Protein AF-A0A537CEW8-F1 (afdb_monomer_lite)

Sequence (59 aa):
MRGSDHDKRFREFEITSSGIKIESAFSNYEGIISGSPRKVASEKFMEMFRGASEKQKKA

Secondary structure (DSSP, 8-state):
-TTS----S-EEEEEETTEEEEEEE-TTEE-GGGTS-EE-HHHHHHHHHHHHHHHHH--

Radius of gyration: 17.58 Å; chains: 1; bounding box: 37×36×45 Å

pLDDT: mean 86.46, std 13.33, range [53.47, 98.12]

Foldseek 3Di:
DVPDDDDPFDWDWDQDPVGIDTHDGPPQWDPVVVVDIDGDVVVVVVVVVVVVVVVVVVD

Structure (mmCIF, N/CA/C/O backbone):
data_AF-A0A537CEW8-F1
#
_entry.id   AF-A0A537CEW8-F1
#
loop_
_atom_site.group_PDB
_atom_site.id
_atom_site.type_symbol
_atom_site.label_atom_id
_atom_site.label_alt_id
_atom_site.label_comp_id
_atom_site.label_asym_id
_atom_site.label_entity_id
_atom_site.label_seq_id
_atom_site.pdbx_PDB_ins_code
_atom_site.Cartn_x
_atom_site.Cartn_y
_atom_site.Cartn_z
_atom_site.occupancy
_atom_site.B_iso_or_equiv
_atom_site.auth_seq_id
_atom_site.auth_comp_id
_atom_site.auth_asym_id
_atom_site.auth_atom_id
_atom_site.pdbx_PDB_model_num
ATOM 1 N N . MET A 1 1 ? 11.450 -2.794 -13.067 1.00 87.38 1 MET A N 1
ATOM 2 C CA . MET A 1 1 ? 11.720 -3.901 -14.010 1.00 87.38 1 MET A CA 1
ATOM 3 C C . MET A 1 1 ? 12.598 -3.362 -15.126 1.00 87.38 1 MET A C 1
ATOM 5 O O . MET A 1 1 ? 12.419 -2.212 -15.507 1.00 87.38 1 MET A O 1
ATOM 9 N N . ARG A 1 2 ? 13.592 -4.120 -15.605 1.00 94.62 2 ARG A N 1
ATOM 10 C CA . ARG A 1 2 ? 14.444 -3.636 -16.704 1.00 94.62 2 ARG A CA 1
ATOM 11 C C . ARG A 1 2 ? 13.561 -3.410 -17.940 1.00 94.62 2 ARG A C 1
ATOM 13 O O . ARG A 1 2 ? 12.904 -4.346 -18.373 1.00 94.62 2 ARG A O 1
ATOM 20 N N . GLY A 1 3 ? 13.524 -2.181 -18.458 1.00 95.75 3 GLY A N 1
ATOM 21 C CA . GLY A 1 3 ? 12.789 -1.833 -19.681 1.00 95.75 3 GLY A CA 1
ATOM 22 C C . GLY A 1 3 ? 11.297 -1.499 -19.531 1.00 95.75 3 GLY A C 1
ATOM 23 O O . GLY A 1 3 ? 10.654 -1.269 -20.547 1.00 95.75 3 GLY A O 1
ATOM 24 N N . SER A 1 4 ? 10.734 -1.435 -18.318 1.00 96.25 4 SER A N 1
ATOM 2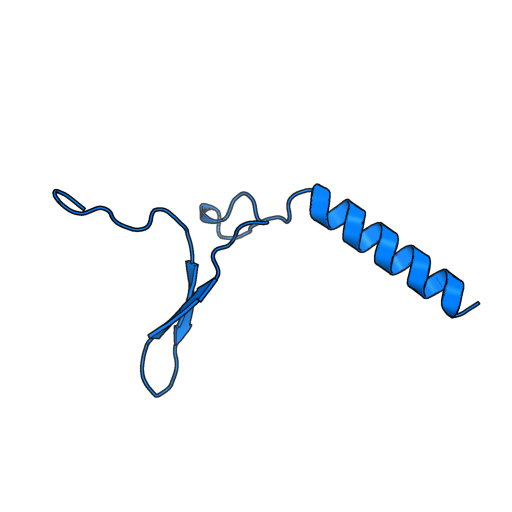5 C CA . SER A 1 4 ? 9.352 -0.973 -18.108 1.00 96.25 4 SER A CA 1
ATOM 26 C C . SER A 1 4 ? 9.255 0.045 -16.972 1.00 96.25 4 SER A C 1
ATOM 28 O O . SER A 1 4 ? 9.976 -0.056 -15.972 1.00 96.25 4 SER A O 1
ATOM 30 N N . ASP A 1 5 ? 8.341 1.007 -17.106 1.00 95.88 5 ASP A N 1
ATOM 31 C CA . ASP A 1 5 ? 7.986 1.910 -16.011 1.00 95.88 5 ASP A CA 1
ATOM 32 C C . ASP A 1 5 ? 7.036 1.186 -15.054 1.00 95.88 5 ASP A C 1
ATOM 34 O O . ASP A 1 5 ? 5.835 1.071 -15.290 1.00 95.88 5 ASP A O 1
ATOM 38 N N . HIS A 1 6 ? 7.607 0.579 -14.018 1.00 96.56 6 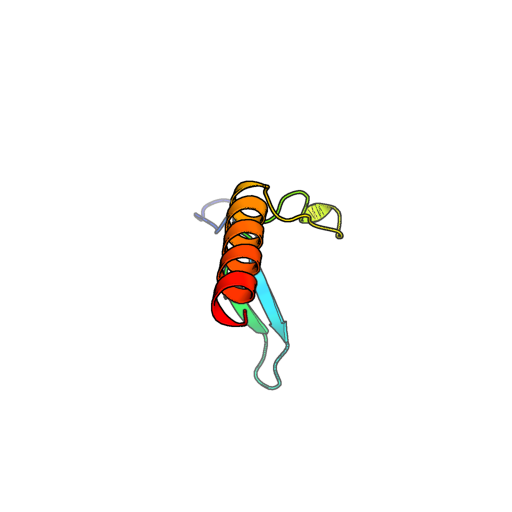HIS A N 1
ATOM 39 C CA . HIS A 1 6 ? 6.832 -0.156 -13.028 1.00 96.56 6 HIS A CA 1
ATOM 40 C C . HIS A 1 6 ? 6.395 0.764 -11.892 1.00 96.56 6 HIS A C 1
ATOM 42 O O . HIS A 1 6 ? 7.146 1.650 -11.474 1.00 96.56 6 HIS A O 1
ATOM 48 N N . ASP A 1 7 ? 5.217 0.492 -11.328 1.00 96.19 7 ASP A N 1
ATOM 49 C CA . ASP A 1 7 ? 4.764 1.193 -10.130 1.00 96.19 7 ASP A CA 1
ATOM 50 C C . ASP A 1 7 ? 5.773 0.976 -8.987 1.00 96.19 7 ASP A C 1
ATOM 52 O O . ASP A 1 7 ? 6.267 -0.134 -8.759 1.00 96.19 7 ASP A O 1
ATOM 56 N N . LYS A 1 8 ? 6.107 2.068 -8.301 1.00 95.31 8 LYS A N 1
ATOM 57 C CA . LYS A 1 8 ? 7.096 2.116 -7.213 1.00 95.31 8 LYS A CA 1
ATOM 58 C C . LYS A 1 8 ? 6.435 2.171 -5.837 1.00 95.31 8 LYS A C 1
ATOM 60 O O . LYS A 1 8 ? 7.130 2.206 -4.826 1.00 95.31 8 LYS A O 1
ATOM 65 N N . ARG A 1 9 ? 5.103 2.239 -5.787 1.00 96.25 9 ARG A N 1
ATOM 66 C CA . ARG A 1 9 ? 4.339 2.348 -4.543 1.00 96.25 9 ARG A CA 1
ATOM 67 C C . ARG A 1 9 ? 4.107 0.982 -3.910 1.00 96.25 9 ARG A C 1
ATOM 69 O O . ARG A 1 9 ? 3.880 -0.004 -4.606 1.00 96.25 9 ARG A O 1
ATOM 76 N N . PHE A 1 10 ? 4.053 0.964 -2.582 1.00 96.00 10 PHE A N 1
ATOM 77 C CA . PHE A 1 10 ? 3.494 -0.158 -1.834 1.00 96.00 10 PHE A CA 1
ATOM 78 C C . PHE A 1 10 ? 1.976 -0.048 -1.837 1.00 96.00 10 PHE A C 1
ATOM 80 O O . PHE A 1 10 ? 1.433 0.927 -1.314 1.00 96.00 10 PHE A O 1
ATOM 87 N N . ARG A 1 11 ? 1.315 -1.031 -2.445 1.00 96.81 11 ARG A N 1
ATOM 88 C CA . ARG A 1 11 ? -0.142 -1.128 -2.512 1.00 96.81 11 ARG A CA 1
ATOM 89 C C . ARG A 1 11 ? -0.633 -2.256 -1.630 1.00 96.81 11 ARG A C 1
ATOM 91 O O . ARG A 1 11 ? 0.001 -3.307 -1.556 1.00 96.81 11 ARG A O 1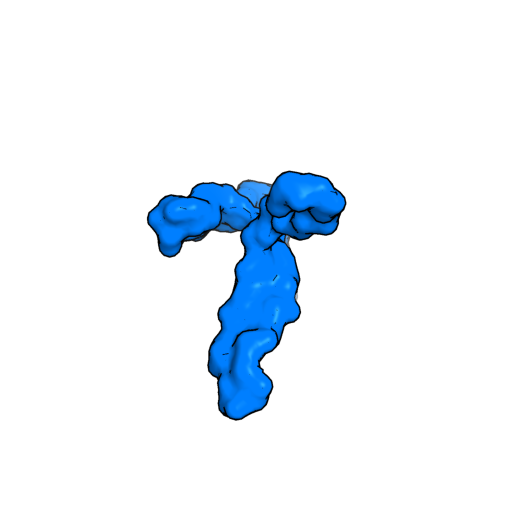
ATOM 98 N N . GLU A 1 12 ? -1.756 -2.012 -0.980 1.00 96.38 12 GLU A N 1
ATOM 99 C CA . GLU A 1 12 ? -2.523 -3.054 -0.322 1.00 96.38 12 GLU A CA 1
ATOM 100 C C . GLU A 1 12 ? -3.079 -4.027 -1.369 1.00 96.38 12 GLU A C 1
ATOM 102 O O . GLU A 1 12 ? -3.289 -3.664 -2.532 1.00 96.38 12 GLU A O 1
ATOM 107 N N . PHE A 1 13 ? -3.284 -5.278 -0.973 1.00 97.62 13 PHE A N 1
ATOM 108 C CA . PHE A 1 13 ? -4.002 -6.239 -1.791 1.00 97.62 13 PHE A CA 1
ATOM 109 C C . PHE A 1 13 ? -4.832 -7.172 -0.917 1.00 97.62 13 PHE A C 1
ATOM 111 O O . PHE A 1 13 ? -4.457 -7.484 0.213 1.00 97.62 13 PHE A O 1
ATOM 118 N N . GLU A 1 14 ? -5.932 -7.655 -1.480 1.00 98.12 14 GLU A N 1
ATOM 119 C CA . GLU A 1 14 ? -6.823 -8.624 -0.854 1.00 98.12 14 GLU A CA 1
ATOM 120 C C . GLU A 1 14 ? -6.828 -9.926 -1.662 1.00 98.12 14 GLU A C 1
ATOM 122 O O . GLU A 1 14 ? -6.852 -9.914 -2.898 1.00 98.12 14 GLU A O 1
ATOM 127 N N . ILE A 1 15 ? -6.810 -11.063 -0.963 1.00 98.06 15 ILE A N 1
ATOM 128 C CA . ILE A 1 15 ? -7.012 -12.379 -1.572 1.00 98.06 15 ILE A CA 1
ATOM 129 C C . ILE A 1 15 ? -8.508 -12.681 -1.541 1.00 98.06 15 ILE A C 1
ATOM 131 O O . ILE A 1 15 ? -9.093 -12.862 -0.477 1.00 98.06 15 ILE A O 1
ATOM 135 N N . THR A 1 16 ? -9.116 -12.763 -2.718 1.00 97.88 16 THR A N 1
ATOM 136 C CA . THR A 1 16 ? -10.542 -13.051 -2.904 1.00 97.88 16 THR A CA 1
ATOM 137 C C . THR A 1 16 ? -10.734 -14.440 -3.511 1.00 97.88 16 THR A C 1
ATOM 139 O O . THR A 1 16 ? -9.797 -15.028 -4.055 1.00 97.88 16 THR A O 1
ATOM 142 N N . SER A 1 17 ? -11.967 -14.950 -3.510 1.00 98.00 17 SER A N 1
ATOM 143 C CA . SER A 1 17 ? -12.309 -16.193 -4.221 1.00 98.00 17 SER A CA 1
ATOM 144 C C . SER A 1 17 ? -12.053 -16.120 -5.734 1.00 98.00 17 SER A C 1
ATOM 146 O O . SER A 1 17 ? -11.846 -17.150 -6.367 1.00 98.00 17 SER A O 1
ATOM 148 N N . SER A 1 18 ? -12.032 -14.913 -6.311 1.00 97.25 18 SER A N 1
ATOM 149 C CA . SER A 1 18 ? -11.750 -14.654 -7.729 1.00 97.25 18 SER A CA 1
ATOM 150 C C . SER A 1 18 ? -10.279 -14.355 -8.050 1.00 97.25 18 SER A C 1
ATOM 152 O O . SER A 1 18 ? -9.944 -14.161 -9.216 1.00 97.25 18 SER A O 1
ATOM 154 N N . GLY A 1 19 ? -9.398 -14.298 -7.046 1.00 97.62 19 GLY A N 1
ATOM 155 C CA . GLY A 1 19 ? -7.984 -13.953 -7.215 1.00 97.62 19 GLY A CA 1
ATOM 156 C C . GLY A 1 19 ? -7.544 -12.755 -6.373 1.00 97.62 19 GLY A C 1
ATOM 157 O O . GLY A 1 19 ? -8.164 -12.429 -5.361 1.00 97.62 19 GLY A O 1
ATOM 158 N N . ILE A 1 20 ? -6.451 -12.104 -6.776 1.00 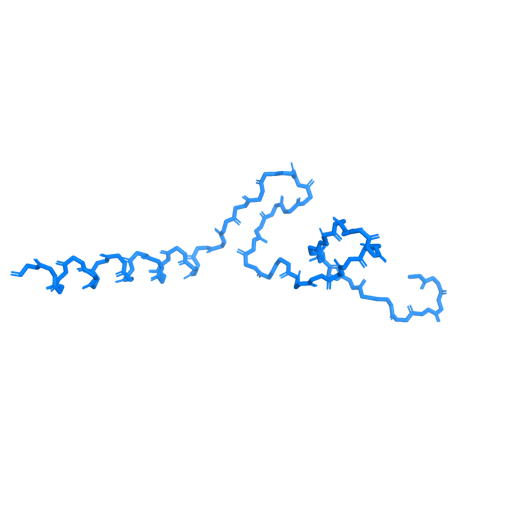97.88 20 ILE A N 1
ATOM 159 C CA . ILE A 1 20 ? -5.852 -10.984 -6.035 1.00 97.88 20 ILE A CA 1
ATOM 160 C C . ILE A 1 20 ? -6.433 -9.660 -6.524 1.00 97.88 20 ILE A C 1
ATOM 162 O O . ILE A 1 20 ? -6.355 -9.342 -7.711 1.00 97.88 20 ILE A O 1
ATOM 166 N N . LYS A 1 21 ? -6.951 -8.859 -5.594 1.00 98.12 21 LYS A N 1
ATOM 167 C CA . LYS A 1 21 ? -7.397 -7.490 -5.850 1.00 98.12 21 LYS A CA 1
ATOM 168 C C . LYS A 1 21 ? -6.346 -6.509 -5.339 1.00 98.12 21 LYS A C 1
ATOM 170 O O . LYS A 1 21 ? -6.011 -6.539 -4.162 1.00 98.12 21 LYS A O 1
ATOM 175 N N . ILE A 1 22 ? -5.816 -5.661 -6.222 1.00 97.44 22 ILE A N 1
ATOM 176 C CA . ILE A 1 22 ? -4.846 -4.616 -5.864 1.00 97.44 22 ILE A CA 1
ATOM 177 C C . ILE A 1 22 ? -5.605 -3.350 -5.469 1.00 97.44 22 ILE A C 1
ATOM 179 O O . ILE A 1 22 ? -6.421 -2.850 -6.240 1.00 97.44 22 ILE A O 1
ATOM 183 N N . GLU A 1 23 ? -5.284 -2.816 -4.299 1.00 96.75 23 GLU A N 1
ATOM 184 C CA . GLU A 1 23 ? -5.939 -1.665 -3.690 1.00 96.75 23 GLU A CA 1
ATOM 185 C C . GLU A 1 23 ? -5.046 -0.405 -3.738 1.00 96.75 23 GLU A C 1
ATOM 187 O O . GLU A 1 23 ? -4.146 -0.232 -4.582 1.00 96.75 23 GLU A O 1
ATOM 192 N N . SER A 1 24 ? -5.351 0.542 -2.853 1.00 95.94 24 SER A N 1
ATOM 193 C CA . SER A 1 24 ? -4.668 1.825 -2.732 1.00 95.94 24 SER A CA 1
ATOM 194 C C . SER A 1 24 ? -3.254 1.684 -2.168 1.00 95.94 24 SER A C 1
ATOM 196 O O . SER A 1 24 ? -2.882 0.690 -1.546 1.00 95.94 24 SER A O 1
ATOM 198 N N . ALA A 1 25 ? -2.438 2.709 -2.412 1.00 95.75 25 ALA A N 1
ATOM 199 C CA . ALA A 1 25 ? -1.111 2.794 -1.824 1.00 95.75 25 ALA A CA 1
ATOM 200 C C . ALA A 1 25 ? -1.174 3.272 -0.368 1.00 95.75 25 ALA A C 1
ATOM 202 O O . ALA A 1 25 ? -2.019 4.095 -0.020 1.00 95.75 25 ALA A O 1
ATOM 203 N N . PHE A 1 26 ? -0.217 2.838 0.451 1.00 94.19 26 PHE A N 1
ATOM 204 C CA . PHE A 1 26 ? -0.033 3.334 1.819 1.00 94.19 26 PHE A CA 1
ATOM 205 C C . PHE A 1 26 ? 0.590 4.743 1.820 1.00 94.19 26 PHE A C 1
ATOM 207 O O . PHE A 1 26 ? 1.765 4.918 2.131 1.00 94.19 26 PHE A O 1
ATOM 214 N N . SER A 1 27 ? -0.171 5.767 1.431 1.00 90.62 27 SER A N 1
ATOM 215 C CA . SER A 1 27 ? 0.339 7.142 1.286 1.00 90.62 27 SER A CA 1
ATOM 216 C C . SER A 1 27 ? 0.567 7.883 2.607 1.00 90.62 27 SER A C 1
ATOM 218 O O . SER A 1 27 ? 1.268 8.889 2.635 1.00 90.62 27 SER A O 1
ATOM 220 N N . ASN A 1 28 ? -0.039 7.411 3.691 1.00 91.12 28 ASN A N 1
ATOM 221 C CA . ASN A 1 28 ? -0.111 8.075 4.993 1.00 91.12 28 ASN A CA 1
ATOM 222 C C . ASN A 1 28 ? 0.640 7.335 6.112 1.00 91.12 28 ASN A C 1
ATOM 224 O O . ASN A 1 28 ? 0.522 7.694 7.287 1.00 91.12 28 ASN A O 1
ATOM 228 N N . TYR A 1 29 ? 1.422 6.317 5.756 1.00 92.50 29 TYR A N 1
ATOM 229 C CA . TYR A 1 29 ? 2.164 5.497 6.703 1.00 92.50 29 TYR A CA 1
ATOM 230 C C . TYR A 1 29 ? 3.668 5.588 6.470 1.00 92.50 29 TYR A C 1
ATOM 232 O O . TYR A 1 29 ? 4.147 5.552 5.339 1.00 92.50 29 TYR A O 1
ATOM 240 N N . GLU A 1 30 ? 4.420 5.633 7.563 1.00 93.44 30 GLU A N 1
ATOM 241 C CA . GLU A 1 30 ? 5.869 5.458 7.572 1.00 93.44 30 GLU A CA 1
ATOM 242 C C . GLU A 1 30 ? 6.244 4.074 8.115 1.00 93.44 30 GLU A C 1
ATOM 244 O O . GLU A 1 30 ? 5.495 3.456 8.876 1.00 93.44 30 GLU A O 1
ATOM 249 N N . GLY A 1 31 ? 7.413 3.568 7.712 1.00 95.19 31 GLY A N 1
ATOM 250 C CA . GLY A 1 31 ? 7.918 2.282 8.196 1.00 95.19 31 GLY A CA 1
ATOM 251 C C . GLY A 1 31 ? 7.178 1.056 7.651 1.00 95.19 31 GLY A C 1
ATOM 252 O O . GLY A 1 31 ? 7.212 0.014 8.294 1.00 95.19 31 GLY A O 1
ATOM 253 N N . ILE A 1 32 ? 6.540 1.135 6.477 1.00 95.25 32 ILE A N 1
ATOM 254 C CA . ILE A 1 32 ? 5.761 0.030 5.873 1.00 95.25 32 ILE A CA 1
ATOM 255 C C . ILE A 1 32 ? 6.567 -1.280 5.805 1.00 95.25 32 ILE A C 1
ATOM 257 O O . ILE A 1 32 ? 6.074 -2.330 6.205 1.00 95.25 32 ILE A O 1
ATOM 261 N N . ILE A 1 33 ? 7.839 -1.216 5.397 1.00 96.06 33 ILE A N 1
ATOM 262 C CA . ILE A 1 33 ? 8.722 -2.394 5.291 1.00 96.06 33 ILE A CA 1
ATOM 263 C C . ILE A 1 33 ? 9.035 -3.041 6.652 1.00 96.06 33 ILE A C 1
ATOM 265 O O . ILE A 1 33 ? 9.378 -4.217 6.703 1.00 96.06 33 ILE A O 1
ATOM 269 N N . SER A 1 34 ? 8.879 -2.318 7.765 1.00 96.75 34 SER A N 1
ATOM 270 C CA . SER A 1 34 ? 9.109 -2.874 9.108 1.00 96.75 34 SER A CA 1
ATOM 271 C C . SER A 1 34 ? 8.027 -3.865 9.557 1.00 96.75 34 SER A C 1
ATOM 273 O O . SER A 1 34 ? 8.188 -4.515 10.585 1.00 96.75 34 SER A O 1
ATOM 275 N N . GLY A 1 35 ? 6.902 -3.947 8.836 1.00 95.00 35 GLY A N 1
ATOM 276 C CA . GLY A 1 35 ? 5.735 -4.746 9.218 1.00 95.00 35 GLY A CA 1
ATOM 277 C C . GLY A 1 35 ? 4.877 -4.125 10.327 1.00 95.00 35 GLY A C 1
ATOM 278 O O . GLY A 1 35 ? 3.776 -4.600 10.578 1.00 95.00 35 GLY A O 1
ATOM 279 N N . SER A 1 36 ? 5.333 -3.045 10.972 1.00 95.31 36 SER A N 1
ATOM 280 C CA . SER A 1 36 ? 4.577 -2.288 11.982 1.00 95.31 36 SER A CA 1
ATOM 281 C C . SER A 1 36 ? 4.550 -0.791 11.639 1.00 95.31 36 SER A C 1
ATOM 283 O O . SER A 1 36 ? 5.217 0.012 12.301 1.00 95.31 36 SER A O 1
ATOM 285 N N . PRO A 1 37 ? 3.816 -0.398 10.580 1.00 94.44 37 PRO A N 1
ATOM 286 C CA . PRO A 1 37 ? 3.771 0.984 10.120 1.00 94.44 37 PRO A CA 1
ATOM 287 C C . PRO A 1 37 ? 3.124 1.933 11.135 1.00 94.44 37 PRO A C 1
ATOM 289 O O . PRO A 1 37 ? 2.286 1.543 11.950 1.00 94.44 37 PRO A O 1
ATOM 292 N N . ARG A 1 38 ? 3.476 3.219 11.052 1.00 92.00 38 ARG A N 1
ATOM 293 C CA . ARG A 1 38 ? 2.895 4.293 11.875 1.00 92.00 38 ARG A CA 1
ATOM 294 C C . ARG A 1 38 ? 2.276 5.368 10.990 1.00 92.00 38 ARG A C 1
ATOM 296 O O . ARG A 1 38 ? 2.824 5.684 9.941 1.00 92.00 38 ARG A O 1
ATOM 303 N N . LYS A 1 39 ? 1.144 5.941 11.413 1.00 89.94 39 LYS A N 1
ATOM 304 C CA . LYS A 1 39 ? 0.523 7.077 10.713 1.00 89.94 39 LYS A CA 1
ATOM 305 C C . LYS A 1 39 ? 1.384 8.331 10.839 1.00 89.94 39 LYS A C 1
ATOM 307 O O . LYS A 1 39 ? 1.799 8.684 11.950 1.00 89.94 39 LYS A O 1
ATOM 312 N N . VAL A 1 40 ? 1.581 9.019 9.719 1.00 87.06 40 VAL A N 1
ATOM 313 C CA . VAL A 1 40 ? 2.295 10.298 9.661 1.00 87.06 40 VAL A CA 1
ATOM 314 C C . VAL A 1 40 ? 1.497 11.374 10.416 1.00 87.06 40 VAL A C 1
ATOM 316 O O . VAL A 1 40 ? 0.266 11.408 10.391 1.00 87.06 40 VAL A O 1
ATOM 319 N N . ALA A 1 41 ? 2.200 12.252 11.139 1.00 69.19 41 ALA A N 1
ATOM 320 C CA . ALA A 1 41 ? 1.621 13.150 12.144 1.00 69.19 41 ALA A CA 1
ATOM 321 C C . ALA A 1 41 ? 0.529 14.107 11.626 1.00 69.19 41 ALA A C 1
ATOM 323 O O . ALA A 1 41 ? -0.345 14.490 12.401 1.00 69.19 41 ALA A O 1
ATOM 324 N N . SER A 1 42 ? 0.527 14.469 10.340 1.00 69.50 42 SER A N 1
ATOM 325 C CA . SER A 1 42 ? -0.509 15.327 9.742 1.00 69.50 42 SER A CA 1
ATOM 326 C C . SER A 1 42 ? -1.918 14.735 9.880 1.00 69.50 42 SER A C 1
ATOM 328 O O . SER A 1 42 ? -2.868 15.466 10.161 1.00 69.50 42 SER A O 1
ATOM 330 N N . GLU A 1 43 ? -2.060 13.412 9.780 1.00 63.09 43 GLU A N 1
ATOM 331 C CA . GLU A 1 43 ? -3.334 12.738 10.039 1.00 63.09 43 GLU A CA 1
ATOM 332 C C . GLU A 1 43 ? -3.666 12.661 11.524 1.00 63.09 43 GLU A C 1
ATOM 334 O O . GLU A 1 43 ? -4.826 12.841 11.881 1.00 63.09 43 GLU A O 1
ATOM 339 N N . LYS A 1 44 ? -2.669 12.484 12.404 1.00 61.03 44 LYS A N 1
ATOM 340 C CA . LYS A 1 44 ? -2.903 12.539 13.857 1.00 61.03 44 LYS A CA 1
ATOM 341 C C . LYS A 1 44 ? -3.494 13.882 14.267 1.00 61.03 44 LYS A C 1
ATOM 343 O O . LYS A 1 44 ? -4.423 13.909 15.066 1.00 61.03 44 LYS A O 1
ATOM 348 N N . PHE A 1 45 ? -2.994 14.988 13.710 1.00 67.62 45 PHE A N 1
ATOM 349 C CA . PHE A 1 45 ? -3.582 16.305 13.949 1.00 67.62 45 PHE A CA 1
ATOM 350 C C . PHE A 1 45 ? -5.048 16.353 13.497 1.00 67.62 45 PHE A C 1
ATOM 352 O O . PHE A 1 45 ? -5.907 16.733 14.288 1.00 67.62 45 PHE A O 1
ATOM 359 N N . MET A 1 46 ? -5.366 15.899 12.281 1.00 69.56 46 MET A N 1
ATOM 360 C CA . MET A 1 46 ? -6.753 15.871 11.790 1.00 69.56 46 MET A CA 1
ATOM 361 C C . MET A 1 46 ? -7.679 14.959 12.614 1.00 69.56 46 MET A C 1
ATOM 363 O O . MET A 1 46 ? -8.812 15.343 12.902 1.00 69.56 46 MET A O 1
ATOM 367 N N . GLU A 1 47 ? -7.219 13.777 13.028 1.00 71.00 47 GLU A N 1
ATOM 368 C CA . GLU A 1 47 ? -7.973 12.865 13.899 1.00 71.00 47 GLU A CA 1
ATOM 369 C C . GLU A 1 47 ? -8.220 13.478 15.286 1.00 71.00 47 GLU A C 1
ATOM 371 O O . GLU A 1 47 ? -9.338 13.394 15.799 1.00 71.00 47 GLU A O 1
ATOM 376 N N . MET A 1 48 ? -7.227 14.166 15.866 1.00 73.38 48 MET A N 1
ATOM 377 C CA . MET A 1 48 ? -7.384 14.885 17.137 1.00 73.38 48 MET A CA 1
ATOM 378 C C . MET A 1 48 ? -8.453 15.983 17.047 1.00 73.38 48 MET A C 1
ATOM 380 O O . MET A 1 48 ? -9.318 16.068 17.921 1.00 73.38 48 MET A O 1
ATOM 384 N N . PHE A 1 49 ? -8.447 16.789 15.979 1.00 73.25 49 PHE A N 1
ATOM 385 C CA . PHE A 1 49 ? -9.469 17.822 15.770 1.00 73.25 49 PHE A CA 1
ATOM 386 C C . PHE A 1 49 ? -10.865 17.233 15.538 1.00 73.25 49 PHE A C 1
ATOM 388 O O . PHE A 1 49 ? -11.844 17.761 16.070 1.00 73.25 49 PHE A O 1
ATOM 395 N N . ARG A 1 50 ? -10.978 16.119 14.801 1.00 73.69 50 ARG A N 1
ATOM 396 C CA . ARG A 1 50 ? -12.258 15.411 14.634 1.00 73.69 50 ARG A CA 1
ATOM 397 C C . ARG A 1 50 ? -12.807 14.923 15.976 1.00 73.69 50 ARG A C 1
ATOM 399 O O . ARG A 1 50 ? -13.952 15.224 16.298 1.00 73.69 50 ARG A O 1
ATOM 406 N N . GLY A 1 51 ? -11.982 14.269 16.795 1.00 76.25 51 GLY A N 1
ATOM 407 C CA . GLY A 1 51 ? -12.394 13.805 18.123 1.00 76.25 51 GLY A CA 1
ATOM 408 C C . GLY A 1 51 ? -12.789 14.941 19.077 1.00 76.25 51 GLY A C 1
ATOM 409 O O . GLY A 1 51 ? -13.728 14.796 19.862 1.00 76.25 51 GLY A O 1
ATOM 410 N N . ALA A 1 52 ? -12.115 16.093 18.998 1.00 73.25 52 ALA A N 1
ATOM 411 C CA . ALA A 1 52 ? -12.465 17.278 19.782 1.00 73.25 52 ALA A CA 1
ATOM 412 C C . ALA A 1 52 ? -13.818 17.884 19.356 1.00 73.25 52 ALA A C 1
ATOM 414 O O . ALA A 1 52 ? -14.644 18.205 20.210 1.00 73.25 52 ALA A O 1
ATOM 415 N N . SER A 1 53 ? -14.075 17.981 18.047 1.00 73.25 53 SER A N 1
ATOM 416 C CA . SER A 1 53 ? -15.337 18.504 17.504 1.00 73.25 53 SER A CA 1
ATOM 417 C C . SER A 1 53 ? -16.541 17.618 17.842 1.00 73.25 53 SER A C 1
ATOM 419 O O . SER A 1 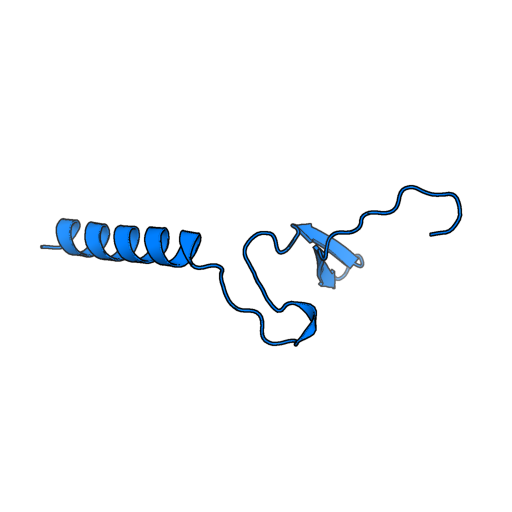53 ? -17.611 18.127 18.180 1.00 73.25 53 SER A O 1
ATOM 421 N N . GLU A 1 54 ? -16.379 16.292 17.813 1.00 71.56 54 GLU A N 1
ATOM 422 C CA . GLU A 1 54 ? -17.452 15.361 18.183 1.00 71.56 54 GLU A CA 1
ATOM 423 C C . GLU A 1 54 ? -17.832 15.447 19.665 1.00 71.56 54 GLU A C 1
ATOM 425 O O . GLU A 1 54 ? -19.014 15.349 19.998 1.00 71.56 54 GLU A O 1
ATOM 430 N N . LYS A 1 55 ? -16.862 15.685 20.558 1.00 67.56 55 LYS A N 1
ATOM 431 C CA . LYS A 1 55 ? -17.142 15.928 21.982 1.00 67.56 55 LYS A CA 1
ATOM 432 C C . LYS A 1 55 ? -17.929 17.217 22.204 1.00 67.56 55 LYS A C 1
ATOM 434 O O . LYS A 1 55 ? -18.828 17.224 23.034 1.00 67.56 55 LYS A O 1
ATOM 439 N N . GLN A 1 56 ? -17.636 18.272 21.443 1.00 66.75 56 GLN A N 1
ATOM 440 C CA . GLN A 1 56 ? -18.361 19.544 21.521 1.00 66.75 56 GLN A CA 1
ATOM 441 C C . GLN A 1 56 ? -19.814 19.457 21.036 1.00 66.75 56 GLN A C 1
ATOM 443 O O . GLN A 1 56 ? -20.646 20.208 21.519 1.00 66.75 56 GLN A O 1
ATOM 448 N N . LYS A 1 57 ? -20.134 18.559 20.095 1.00 60.91 57 LYS A N 1
ATOM 449 C CA . LYS A 1 57 ? -21.513 18.358 19.609 1.00 60.91 57 LYS A CA 1
ATOM 450 C C . LYS A 1 57 ? -22.382 17.485 20.521 1.00 60.91 57 LYS A C 1
ATOM 452 O O . LYS A 1 57 ? -23.590 17.434 20.318 1.00 60.91 57 LYS A O 1
ATOM 457 N N . LYS A 1 58 ? -21.774 16.742 21.452 1.00 58.41 58 LYS A N 1
ATOM 458 C CA . LYS A 1 58 ? -22.474 15.860 22.404 1.00 58.41 58 LYS A CA 1
ATOM 459 C C . LYS A 1 58 ? -22.665 16.484 23.795 1.00 58.41 58 LYS A C 1
ATOM 461 O O . LYS A 1 58 ? -23.311 15.849 24.625 1.00 58.41 58 LYS A O 1
ATOM 466 N N . ALA A 1 59 ? -22.084 17.657 24.044 1.00 53.47 59 ALA A N 1
ATOM 467 C CA . ALA A 1 59 ? -22.277 18.466 25.249 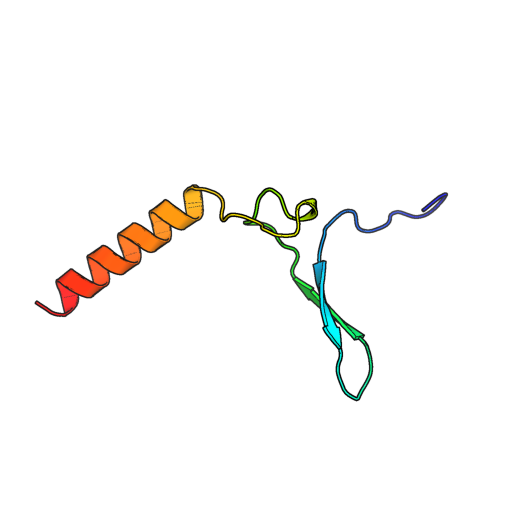1.00 53.47 59 ALA A CA 1
ATOM 468 C C . ALA A 1 59 ? -23.319 19.558 24.980 1.00 53.47 59 ALA A C 1
ATOM 470 O O . ALA A 1 59 ? -24.054 19.893 25.932 1.00 53.47 59 ALA A O 1
#